Protein AF-A0A965G116-F1 (afdb_monomer)

Mean predicted aligned error: 9.64 Å

Radius of gyration: 27.13 Å; Cα contacts (8 Å, |Δi|>4): 25; chains: 1; bounding box: 24×25×74 Å

pLDDT: mean 86.56, std 10.16, range [60.5, 97.56]

Sequence (55 aa):
MKPLIFFALLFLPLIGLQAAETKKPNVLFIVADDLGYGELGCYGGNGIPTPNIDR

Secondary structure (DSSP, 8-state):
-HHHHHHHHHHGGGGG------PPPP------SS--GGGSGGGT--SS--TTT--

Structure (mmCIF, N/CA/C/O backbone):
data_AF-A0A965G116-F1
#
_entry.id   AF-A0A965G116-F1
#
loop_
_atom_site.group_PDB
_atom_site.id
_atom_site.type_symbol
_atom_site.label_atom_id
_atom_site.label_alt_id
_atom_site.label_comp_id
_atom_site.label_asym_id
_atom_site.label_entity_id
_atom_site.label_seq_id
_atom_site.pdbx_PDB_ins_code
_atom_site.Cartn_x
_atom_site.Cartn_y
_atom_site.Cartn_z
_atom_site.occupancy
_atom_site.B_iso_or_equiv
_atom_site.auth_seq_id
_atom_site.auth_comp_id
_atom_site.auth_asym_id
_atom_site.auth_atom_id
_atom_site.pdbx_PDB_model_num
ATOM 1 N N . MET A 1 1 ? -1.800 -13.290 59.952 1.00 60.50 1 MET A N 1
ATOM 2 C CA . M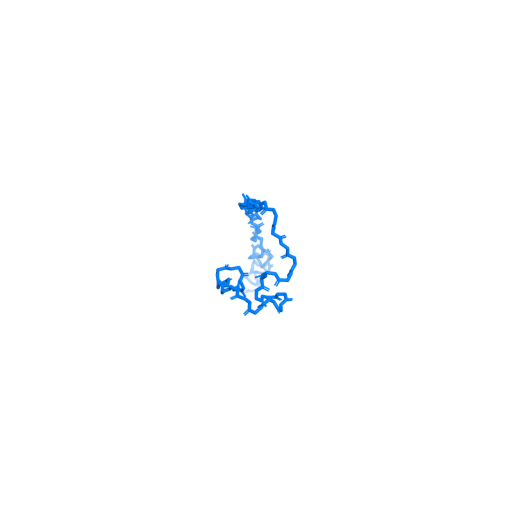ET A 1 1 ? -1.152 -13.235 58.616 1.00 60.50 1 MET A CA 1
ATOM 3 C C . MET A 1 1 ? -1.900 -14.023 57.535 1.00 60.50 1 MET A C 1
ATOM 5 O O . MET A 1 1 ? -2.049 -13.512 56.439 1.00 60.50 1 MET A O 1
ATOM 9 N N . LYS A 1 2 ? -2.442 -15.214 57.838 1.00 67.69 2 LYS A N 1
ATOM 10 C CA . LYS A 1 2 ? -3.278 -16.025 56.924 1.00 67.69 2 LYS A CA 1
ATOM 11 C C . LYS A 1 2 ? -4.476 -15.297 56.265 1.00 67.69 2 LYS A C 1
ATOM 13 O O . LYS A 1 2 ? -4.653 -15.484 55.067 1.00 67.69 2 LYS A O 1
ATOM 18 N N . PRO A 1 3 ? -5.260 -14.442 56.965 1.00 72.12 3 PRO A N 1
ATOM 19 C CA . PRO A 1 3 ? -6.384 -13.752 56.321 1.00 72.12 3 PRO A CA 1
ATOM 20 C C . PRO A 1 3 ? -5.921 -12.696 55.309 1.00 72.12 3 PRO A C 1
ATOM 22 O O . PRO A 1 3 ? -6.585 -12.484 54.304 1.00 72.12 3 PRO A O 1
ATOM 25 N N . LEU A 1 4 ? -4.749 -12.089 55.519 1.00 76.00 4 LEU A N 1
ATOM 26 C CA . LEU A 1 4 ? -4.204 -11.059 54.632 1.00 76.00 4 LEU A CA 1
ATOM 27 C C . LEU A 1 4 ? -3.796 -11.640 53.266 1.00 76.00 4 LEU A C 1
ATOM 29 O O . LEU A 1 4 ? -4.028 -11.022 52.234 1.00 76.00 4 LEU A O 1
ATOM 33 N N . ILE A 1 5 ? -3.260 -12.865 53.263 1.00 79.94 5 ILE A N 1
ATOM 34 C CA . ILE A 1 5 ? -2.928 -13.617 52.042 1.00 79.94 5 ILE A CA 1
ATOM 35 C C . ILE A 1 5 ? -4.202 -13.996 51.276 1.00 79.94 5 ILE A C 1
ATOM 37 O O . ILE A 1 5 ? -4.235 -13.914 50.052 1.00 79.94 5 ILE A O 1
ATOM 41 N N . PHE A 1 6 ? -5.264 -14.367 51.995 1.00 79.56 6 PHE A N 1
ATOM 42 C CA . PHE A 1 6 ? -6.552 -14.715 51.394 1.00 79.56 6 PHE A CA 1
ATOM 43 C C . PHE A 1 6 ? -7.198 -13.509 50.698 1.00 79.56 6 PHE A C 1
ATOM 45 O O . PHE A 1 6 ? -7.676 -13.629 49.574 1.00 79.56 6 PHE A O 1
ATOM 52 N N . PHE A 1 7 ? -7.133 -12.330 51.324 1.00 76.94 7 PHE A N 1
ATOM 53 C CA . PHE A 1 7 ? -7.570 -11.077 50.705 1.00 76.94 7 PHE A CA 1
ATOM 54 C C . PHE A 1 7 ? -6.721 -10.706 49.480 1.00 76.94 7 PHE A C 1
ATOM 56 O O . PHE A 1 7 ? -7.279 -10.335 48.453 1.00 76.94 7 PHE A O 1
ATOM 63 N N . ALA A 1 8 ? -5.395 -10.864 49.535 1.00 77.38 8 ALA A N 1
ATOM 64 C CA . ALA A 1 8 ? -4.523 -10.577 48.393 1.00 77.38 8 ALA A CA 1
ATOM 65 C C . ALA A 1 8 ? -4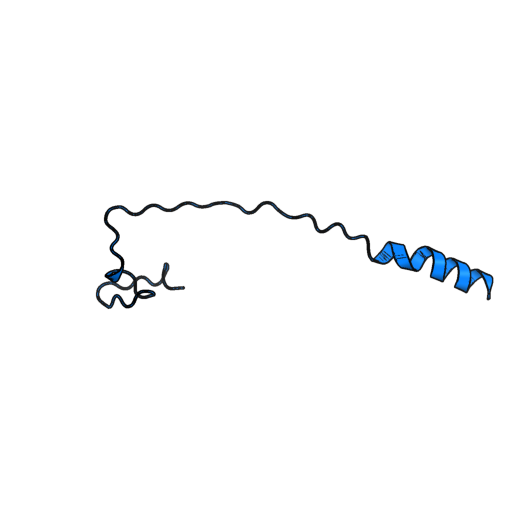.799 -11.490 47.179 1.00 77.38 8 ALA A C 1
ATOM 67 O O . ALA A 1 8 ? -4.815 -11.017 46.044 1.00 77.38 8 ALA A O 1
ATOM 68 N N . LEU A 1 9 ? -5.078 -12.780 47.409 1.00 80.50 9 LEU A N 1
ATOM 69 C CA . LEU A 1 9 ? -5.459 -13.731 46.355 1.00 80.50 9 LEU A CA 1
ATOM 70 C C . LEU A 1 9 ? -6.829 -13.417 45.738 1.00 80.50 9 LEU A C 1
ATOM 72 O O . LEU A 1 9 ? -7.017 -13.622 44.542 1.00 80.50 9 LEU A O 1
ATOM 76 N N . LEU A 1 10 ? -7.767 -12.888 46.531 1.00 81.25 10 LEU A N 1
ATOM 77 C CA . LEU A 1 10 ? -9.109 -12.529 46.065 1.00 81.25 10 LEU A CA 1
ATOM 78 C C . LEU A 1 10 ? -9.102 -11.337 45.090 1.00 81.25 10 LEU A C 1
ATOM 80 O O . LEU A 1 10 ? -9.944 -11.265 44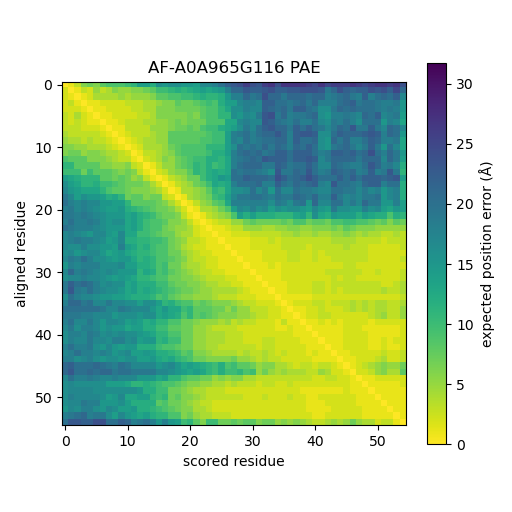.199 1.00 81.25 10 LEU A O 1
ATOM 84 N N . PHE A 1 11 ? -8.150 -10.412 45.248 1.00 72.31 11 PHE A N 1
ATOM 85 C CA . PHE A 1 11 ? -8.027 -9.205 44.418 1.00 72.31 11 PHE A CA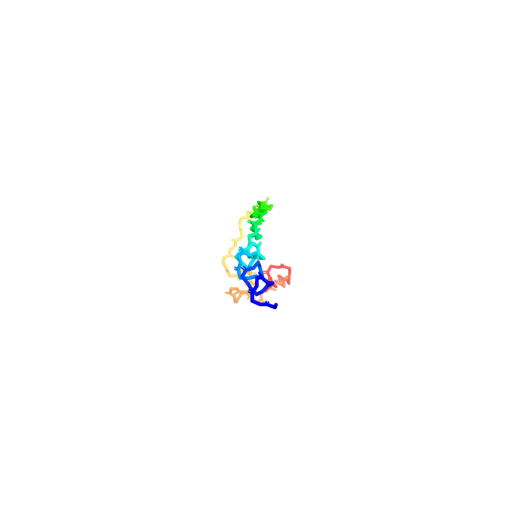 1
ATOM 86 C C . PHE A 1 11 ? -7.025 -9.334 43.257 1.00 72.31 11 PHE A C 1
ATOM 88 O O . PHE A 1 11 ? -7.006 -8.478 42.373 1.00 72.31 11 PHE A O 1
ATOM 95 N N . LEU A 1 12 ? -6.248 -10.422 43.195 1.00 77.00 12 LEU A N 1
ATOM 96 C CA . LEU A 1 12 ? -5.309 -10.713 42.106 1.00 77.00 12 LEU A CA 1
ATOM 97 C C . LEU A 1 12 ? -5.929 -10.696 40.683 1.00 77.00 12 LEU A C 1
ATOM 99 O O . LEU A 1 12 ? -5.271 -10.181 39.777 1.00 77.00 12 LEU A O 1
ATOM 103 N N . PRO A 1 13 ? -7.167 -11.184 40.436 1.00 73.75 13 PRO A N 1
ATOM 104 C CA . PRO A 1 13 ? -7.731 -11.195 39.083 1.00 73.75 13 PRO A CA 1
ATOM 105 C C . PRO A 1 13 ? -8.228 -9.822 38.596 1.00 73.75 13 PRO A C 1
ATOM 107 O O . PRO A 1 13 ? -8.500 -9.674 37.406 1.00 73.75 13 PRO A O 1
ATOM 110 N N . LEU A 1 14 ? -8.324 -8.800 39.461 1.00 69.88 14 LEU A N 1
ATOM 111 C CA . LEU A 1 14 ? -8.791 -7.464 39.055 1.00 69.88 14 LEU A CA 1
ATOM 112 C C . LEU A 1 14 ? -7.725 -6.639 38.315 1.00 69.88 14 LEU A C 1
ATOM 114 O O . LEU A 1 14 ? -8.070 -5.688 37.622 1.00 69.88 14 LEU A O 1
ATOM 118 N N . ILE A 1 15 ? -6.445 -7.002 38.425 1.00 73.81 15 ILE A N 1
ATOM 119 C CA . ILE A 1 15 ? -5.330 -6.231 37.848 1.00 73.81 15 ILE A CA 1
ATOM 120 C C . ILE A 1 15 ? -5.286 -6.360 36.308 1.00 73.81 15 ILE A C 1
ATOM 122 O O . ILE A 1 15 ? -4.716 -5.511 35.630 1.00 73.81 15 ILE A O 1
ATOM 126 N N . GLY A 1 16 ? -5.921 -7.393 35.740 1.00 72.31 16 GLY A N 1
ATOM 127 C CA . GLY A 1 16 ? -5.890 -7.687 34.302 1.00 72.31 16 GLY A CA 1
ATOM 128 C C . GLY A 1 16 ? -7.071 -7.165 33.475 1.00 72.31 16 GLY A C 1
ATOM 129 O O . GLY A 1 16 ? -7.049 -7.320 32.256 1.00 72.31 16 GLY A O 1
ATOM 130 N N . LEU A 1 17 ? -8.103 -6.562 34.081 1.00 71.56 17 LEU A N 1
ATOM 131 C CA . LEU A 1 17 ? -9.271 -6.045 33.347 1.00 71.56 17 LEU A CA 1
ATOM 132 C C . LEU A 1 17 ? -9.002 -4.645 32.771 1.00 71.56 17 LEU A C 1
ATOM 134 O O . LEU A 1 17 ? -9.704 -3.680 33.066 1.00 71.56 17 LEU A O 1
ATOM 138 N N . GLN A 1 18 ? -7.988 -4.521 31.918 1.00 74.69 18 GLN A N 1
ATOM 139 C CA . GLN A 1 18 ? -7.883 -3.355 31.049 1.00 74.69 18 GLN A CA 1
ATOM 140 C C . GLN A 1 18 ? -8.585 -3.679 29.733 1.00 74.69 18 GLN A C 1
ATOM 142 O O . GLN A 1 18 ? -8.063 -4.416 28.898 1.00 74.69 18 GLN A O 1
ATOM 147 N N . ALA A 1 19 ? -9.797 -3.149 29.558 1.00 73.88 19 ALA A N 1
ATOM 148 C CA . ALA A 1 19 ? -10.485 -3.217 28.279 1.00 73.88 19 ALA A CA 1
ATOM 149 C C . ALA A 1 19 ? -9.635 -2.467 27.245 1.00 73.88 19 ALA A C 1
ATOM 151 O O . ALA A 1 19 ? -9.451 -1.253 27.341 1.00 73.88 19 ALA A O 1
ATOM 152 N N . ALA A 1 20 ? -9.080 -3.198 26.279 1.00 76.19 20 ALA A N 1
ATOM 153 C CA . ALA A 1 20 ? -8.403 -2.594 25.147 1.00 76.19 20 ALA A CA 1
ATOM 154 C C . ALA A 1 20 ? -9.454 -1.848 24.318 1.00 76.19 20 ALA A C 1
ATOM 156 O O . ALA A 1 20 ? -10.202 -2.449 23.544 1.00 76.19 20 ALA A O 1
ATOM 157 N N . GLU A 1 21 ? -9.549 -0.534 24.516 1.00 78.38 21 GLU A N 1
ATOM 158 C CA . GLU A 1 21 ? -10.376 0.317 23.676 1.00 78.38 21 GLU A CA 1
ATOM 159 C C . GLU A 1 21 ? -9.813 0.248 22.255 1.00 78.38 21 GLU A C 1
ATOM 161 O O . GLU A 1 21 ? -8.748 0.789 21.947 1.00 78.38 21 GLU A O 1
ATOM 166 N N . THR A 1 22 ? -10.509 -0.486 21.389 1.00 84.06 22 THR A N 1
ATOM 167 C CA . THR A 1 22 ? -10.121 -0.597 19.987 1.00 84.06 22 THR A CA 1
ATOM 168 C C . THR A 1 22 ? -10.473 0.725 19.326 1.00 84.06 22 THR A C 1
ATOM 170 O O . THR A 1 22 ? -11.614 0.951 18.917 1.00 84.06 22 THR A O 1
ATOM 173 N N . LYS A 1 23 ? -9.502 1.640 19.274 1.00 89.06 23 LYS A N 1
ATOM 174 C CA . LYS A 1 23 ? -9.672 2.911 18.574 1.00 89.06 23 LYS A CA 1
ATOM 175 C C . LYS A 1 23 ? -10.004 2.619 17.116 1.00 89.06 23 LYS A C 1
ATOM 177 O O . LYS A 1 23 ? -9.300 1.858 16.453 1.00 89.06 23 LYS A O 1
ATOM 182 N N . LYS A 1 24 ? -11.078 3.231 16.621 1.00 91.00 24 LYS A N 1
ATOM 183 C CA . LYS A 1 24 ? -11.422 3.146 15.201 1.00 91.00 24 LYS A CA 1
ATOM 184 C C . LYS A 1 24 ? -10.302 3.813 14.391 1.00 91.00 24 LYS A C 1
ATOM 186 O O . LYS A 1 24 ? -9.892 4.916 14.761 1.00 91.00 24 LYS A O 1
ATOM 191 N N . PRO A 1 25 ? -9.795 3.176 13.324 1.00 94.50 25 PRO A N 1
ATOM 192 C CA . PRO A 1 25 ? -8.811 3.814 12.464 1.00 94.50 25 PRO A CA 1
ATOM 193 C C . PRO A 1 25 ? -9.456 4.972 11.692 1.00 94.50 25 PRO A C 1
ATOM 195 O O . PRO A 1 25 ? -10.643 4.931 11.365 1.00 94.50 25 PRO A O 1
ATOM 198 N N . ASN A 1 26 ? -8.658 5.987 11.367 1.00 95.94 26 ASN A N 1
ATOM 199 C CA . ASN A 1 26 ? -9.027 6.958 10.340 1.00 95.94 26 ASN A CA 1
ATOM 200 C C . ASN A 1 26 ? -8.791 6.324 8.963 1.00 95.94 26 ASN A C 1
ATOM 202 O O . ASN A 1 26 ? -7.812 5.599 8.786 1.00 95.94 26 ASN A O 1
ATOM 206 N N . VAL A 1 27 ? -9.653 6.612 7.990 1.00 95.94 27 VAL A N 1
ATOM 207 C CA . VAL A 1 27 ? -9.510 6.116 6.614 1.00 95.94 27 VAL A CA 1
ATOM 208 C C . VAL A 1 27 ? -9.189 7.290 5.696 1.00 95.94 27 VAL A C 1
ATOM 210 O O . VAL A 1 27 ? -9.966 8.239 5.618 1.00 95.94 27 VAL A O 1
ATOM 213 N N . LEU A 1 28 ? -8.054 7.213 4.998 1.00 96.56 28 LEU A N 1
ATOM 214 C CA . LEU A 1 28 ? -7.680 8.119 3.913 1.00 96.56 28 LEU A CA 1
ATOM 215 C C . LEU A 1 28 ? -7.660 7.317 2.611 1.00 96.56 28 LEU A C 1
ATOM 217 O O . LEU A 1 28 ? -6.917 6.346 2.499 1.00 96.56 28 LEU A O 1
ATOM 221 N N . PHE A 1 29 ? -8.479 7.719 1.642 1.00 97.50 29 PHE A N 1
ATOM 222 C CA . PHE A 1 29 ? -8.538 7.098 0.323 1.00 97.50 29 PHE A CA 1
ATOM 223 C C . PHE A 1 29 ? -7.983 8.069 -0.716 1.00 97.50 29 PHE A C 1
ATOM 225 O O . PHE A 1 29 ? -8.481 9.187 -0.845 1.00 97.50 29 PHE A O 1
ATOM 232 N N . ILE A 1 30 ? -6.934 7.650 -1.420 1.00 96.44 30 ILE A N 1
ATOM 233 C CA . ILE A 1 30 ? -6.254 8.442 -2.447 1.00 96.44 30 ILE A CA 1
ATOM 234 C C . ILE A 1 30 ? -6.476 7.737 -3.783 1.00 96.44 30 ILE A C 1
ATOM 236 O O . ILE A 1 30 ? -6.204 6.545 -3.899 1.00 96.44 30 ILE A O 1
ATOM 240 N N . VAL A 1 31 ? -6.969 8.477 -4.775 1.00 97.00 31 VAL A N 1
ATOM 241 C CA . VAL A 1 31 ? -7.162 7.996 -6.148 1.00 97.00 31 VAL A CA 1
ATOM 242 C C . VAL A 1 31 ? -6.248 8.796 -7.059 1.00 97.00 31 VAL A C 1
ATOM 244 O O . VAL A 1 31 ? -6.233 10.024 -6.992 1.00 97.00 31 VAL A O 1
ATOM 247 N N . ALA A 1 32 ? -5.502 8.089 -7.898 1.00 95.88 32 ALA A N 1
ATOM 248 C CA . ALA A 1 32 ? -4.747 8.660 -8.999 1.00 95.88 32 ALA A CA 1
ATOM 249 C C . ALA A 1 32 ? -5.340 8.128 -10.305 1.00 95.88 32 ALA A C 1
ATOM 251 O O . ALA A 1 32 ? -5.617 6.932 -10.408 1.00 95.88 32 ALA A O 1
ATOM 252 N N . ASP A 1 33 ? -5.564 9.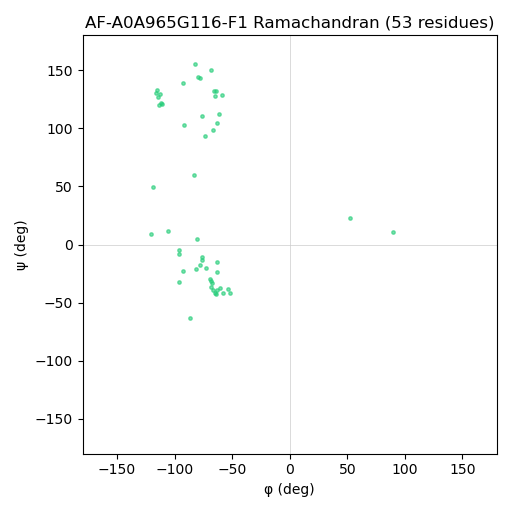024 -11.260 1.00 97.56 33 ASP A N 1
ATOM 253 C CA . ASP A 1 33 ? -5.991 8.660 -12.608 1.00 97.56 33 ASP A CA 1
ATOM 254 C C . ASP A 1 33 ? -4.781 8.182 -13.420 1.00 97.56 33 ASP A C 1
ATOM 256 O O . ASP A 1 33 ? -3.677 8.691 -13.217 1.00 97.56 33 ASP A O 1
ATOM 260 N N . ASP A 1 34 ? -4.986 7.194 -14.290 1.00 95.62 34 ASP A N 1
ATOM 261 C CA . ASP A 1 34 ? -3.973 6.638 -15.203 1.00 95.62 34 ASP A CA 1
ATOM 262 C C . ASP A 1 34 ? -2.628 6.190 -14.579 1.00 95.62 34 ASP A C 1
ATOM 264 O O . ASP A 1 34 ? -1.630 6.060 -15.284 1.00 95.62 34 ASP A O 1
ATOM 268 N N . LEU A 1 35 ? -2.582 5.878 -13.277 1.00 94.75 35 LEU A N 1
ATOM 269 C CA . LEU A 1 35 ? -1.363 5.375 -12.632 1.00 94.75 35 LEU A CA 1
ATOM 270 C C . LEU A 1 35 ? -1.109 3.898 -12.986 1.00 94.75 35 LEU A C 1
ATOM 272 O O . LEU A 1 35 ? -1.817 2.991 -12.532 1.00 94.75 35 LEU A O 1
ATOM 276 N N . GLY A 1 36 ? -0.065 3.652 -13.773 1.00 91.19 36 GLY A N 1
ATOM 277 C CA . GLY A 1 36 ? 0.374 2.325 -14.191 1.00 91.19 36 GLY A CA 1
ATOM 278 C C . GLY A 1 36 ? 1.244 1.608 -13.151 1.00 91.19 36 GLY A C 1
ATOM 279 O O . GLY A 1 36 ? 1.950 2.215 -12.352 1.00 91.19 36 GLY A O 1
ATOM 280 N N . TYR A 1 37 ? 1.265 0.271 -13.198 1.00 88.25 37 TYR A N 1
ATOM 281 C CA . TYR A 1 37 ? 2.044 -0.550 -12.254 1.00 88.25 37 TYR A CA 1
ATOM 282 C C . TYR A 1 37 ? 3.558 -0.277 -12.308 1.00 88.25 37 TYR A C 1
ATOM 284 O O . TYR A 1 37 ? 4.224 -0.271 -11.280 1.00 88.25 37 TYR A O 1
ATOM 292 N N . GLY A 1 38 ? 4.108 -0.030 -13.501 1.00 92.75 38 GLY A N 1
ATOM 293 C CA . GLY A 1 38 ? 5.545 0.192 -13.706 1.00 92.75 38 GLY A CA 1
ATOM 294 C C . GLY A 1 38 ? 6.037 1.602 -13.370 1.00 92.75 38 GLY A C 1
ATOM 295 O O . GLY A 1 38 ? 7.195 1.911 -13.643 1.00 92.75 38 GLY A O 1
ATOM 296 N N . GLU A 1 39 ? 5.173 2.467 -12.837 1.00 94.25 39 GLU A N 1
ATOM 297 C CA . GLU A 1 39 ? 5.502 3.873 -12.579 1.00 94.25 39 GLU A CA 1
ATOM 298 C C . GLU A 1 39 ? 6.028 4.116 -11.161 1.00 94.25 39 GLU A C 1
ATOM 300 O 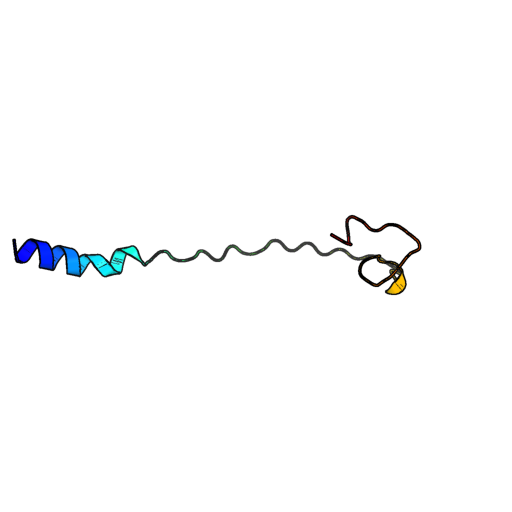O . GLU A 1 39 ? 6.755 5.084 -10.946 1.00 94.25 39 GLU A O 1
ATOM 305 N N . LEU A 1 40 ? 5.712 3.233 -10.208 1.00 95.88 40 LEU A N 1
ATOM 306 C CA . LEU A 1 40 ? 6.159 3.354 -8.820 1.00 95.88 40 LEU A CA 1
ATOM 307 C C . LEU A 1 40 ? 7.470 2.598 -8.586 1.00 95.88 40 LEU A C 1
ATOM 309 O O . LEU A 1 40 ? 7.635 1.454 -9.026 1.00 95.88 40 LEU A O 1
ATOM 313 N N . GLY A 1 41 ? 8.375 3.208 -7.822 1.00 95.31 41 GLY A N 1
ATOM 314 C CA . GLY A 1 41 ? 9.663 2.620 -7.453 1.00 95.31 41 GLY A CA 1
ATOM 315 C C . GLY A 1 41 ? 9.524 1.288 -6.716 1.00 95.31 41 GLY A C 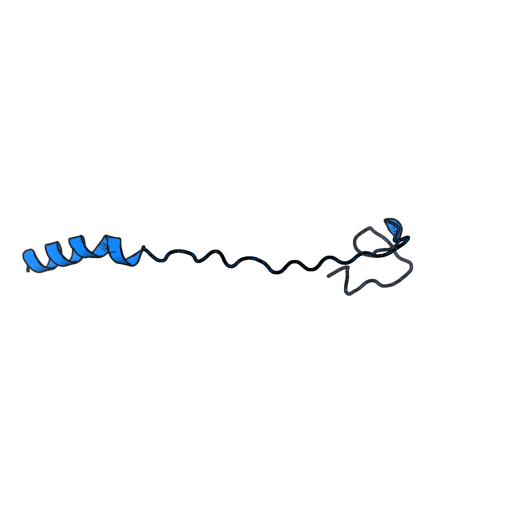1
ATOM 316 O O . GLY A 1 41 ? 10.215 0.319 -7.037 1.00 95.31 41 GLY A O 1
ATOM 317 N N . CYS A 1 42 ? 8.564 1.192 -5.794 1.00 94.12 42 CYS A N 1
ATOM 318 C CA . CYS A 1 42 ? 8.272 -0.033 -5.043 1.00 94.12 42 CYS A CA 1
ATOM 319 C C . CYS A 1 42 ? 7.783 -1.212 -5.910 1.00 94.12 42 CYS A C 1
ATOM 321 O O . CYS A 1 42 ? 7.843 -2.358 -5.463 1.00 94.12 42 CYS A O 1
ATOM 323 N N . TYR A 1 43 ? 7.375 -0.955 -7.157 1.00 94.62 43 TYR A N 1
ATOM 324 C CA . TYR A 1 43 ? 7.015 -1.973 -8.151 1.00 94.62 43 TYR A CA 1
ATOM 325 C C . TYR A 1 43 ? 8.072 -2.156 -9.256 1.00 94.62 43 TYR A C 1
ATOM 327 O O . TYR A 1 43 ? 7.830 -2.851 -10.242 1.00 94.62 43 TYR A O 1
ATOM 335 N N . GLY A 1 44 ? 9.268 -1.579 -9.091 1.00 93.56 44 GLY A N 1
ATOM 336 C CA . GLY A 1 44 ? 10.373 -1.695 -10.048 1.00 93.56 44 GLY A CA 1
ATOM 337 C C . GLY A 1 44 ? 10.389 -0.622 -11.139 1.00 93.56 44 GLY A C 1
ATOM 338 O O . GLY A 1 44 ? 11.157 -0.744 -12.097 1.00 93.56 44 GLY A O 1
ATOM 339 N N . GLY A 1 45 ? 9.571 0.427 -11.007 1.00 94.94 45 GLY A N 1
ATOM 340 C CA . GLY A 1 45 ? 9.655 1.622 -11.841 1.00 94.94 45 GLY A CA 1
ATOM 341 C C . GLY A 1 45 ? 10.960 2.381 -11.600 1.00 94.94 45 GLY A C 1
ATOM 342 O O . GLY A 1 45 ? 11.343 2.632 -10.464 1.00 94.94 45 GLY A O 1
ATOM 343 N N . ASN A 1 46 ? 11.659 2.758 -12.673 1.00 91.44 46 ASN A N 1
ATOM 344 C CA . ASN A 1 46 ? 12.955 3.455 -12.592 1.00 91.44 46 ASN A CA 1
ATOM 345 C C . ASN A 1 46 ? 12.946 4.833 -13.281 1.00 91.44 46 ASN A C 1
ATOM 347 O O . ASN A 1 46 ? 14.002 5.424 -13.491 1.00 91.44 46 ASN A O 1
ATOM 351 N N . GLY A 1 47 ? 11.769 5.319 -13.689 1.00 89.12 47 GLY A N 1
ATOM 352 C CA . GLY A 1 47 ? 11.620 6.570 -14.437 1.00 89.12 47 GLY A CA 1
ATOM 353 C C . GLY A 1 47 ? 11.523 7.803 -13.539 1.00 89.12 47 GLY A C 1
ATOM 354 O O . GLY A 1 47 ? 12.380 8.682 -13.592 1.00 89.12 47 GLY A O 1
ATOM 355 N N . ILE A 1 48 ? 10.468 7.873 -12.721 1.00 92.00 48 ILE A N 1
ATOM 356 C CA . ILE A 1 48 ? 10.149 9.029 -11.873 1.00 92.00 48 ILE A CA 1
ATOM 357 C C . ILE A 1 48 ? 10.314 8.625 -10.400 1.00 92.00 48 ILE A C 1
ATOM 359 O O . ILE A 1 48 ? 9.747 7.614 -9.996 1.00 92.00 48 ILE A O 1
ATOM 363 N N . PRO A 1 49 ? 11.054 9.387 -9.572 1.00 94.75 49 PRO A N 1
ATOM 364 C CA . PRO A 1 49 ? 11.147 9.104 -8.140 1.00 94.75 49 PRO A CA 1
ATOM 365 C C . PRO A 1 49 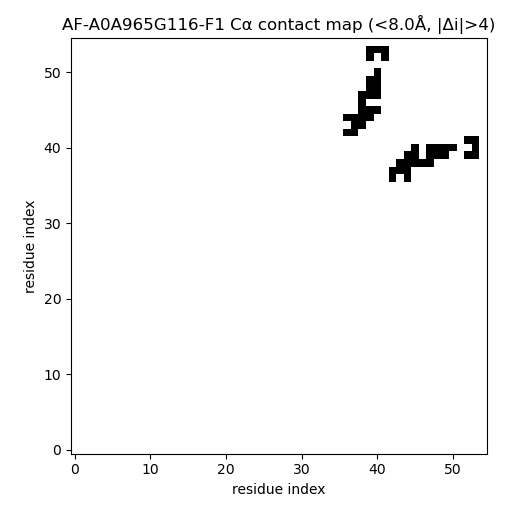? 9.796 9.267 -7.423 1.00 94.75 49 PRO A C 1
ATOM 367 O O . PRO A 1 49 ? 9.194 10.342 -7.477 1.00 94.75 49 PRO A O 1
ATOM 370 N N . THR A 1 50 ? 9.369 8.248 -6.669 1.00 96.81 50 THR A N 1
ATOM 371 C CA . THR A 1 50 ? 8.097 8.227 -5.914 1.00 96.81 50 THR A CA 1
ATOM 372 C C . THR A 1 50 ? 8.287 8.079 -4.392 1.00 9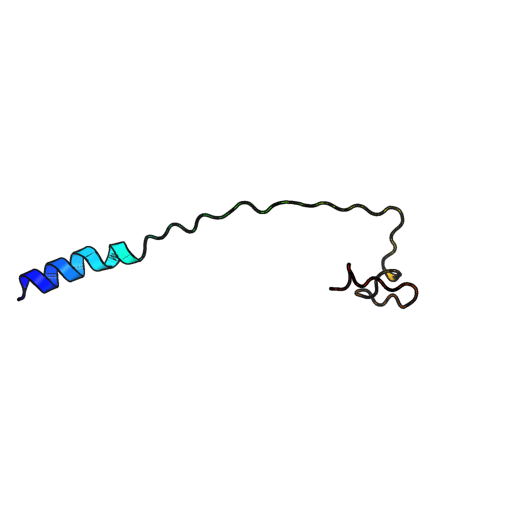6.81 50 THR A C 1
ATOM 374 O O . THR A 1 50 ? 7.598 7.287 -3.747 1.00 96.81 50 THR A O 1
ATOM 377 N N . PRO A 1 51 ? 9.157 8.883 -3.742 1.00 96.62 51 PRO A N 1
ATOM 378 C CA . PRO A 1 51 ? 9.649 8.613 -2.384 1.00 96.62 51 PRO A CA 1
ATOM 379 C C . PRO A 1 51 ? 8.578 8.623 -1.280 1.00 96.62 51 PRO A C 1
ATOM 381 O O . PRO A 1 51 ? 8.791 8.034 -0.225 1.00 96.62 51 PRO A O 1
ATOM 384 N N . ASN A 1 52 ? 7.445 9.303 -1.489 1.00 96.88 52 ASN A N 1
ATOM 385 C CA . ASN A 1 52 ? 6.338 9.320 -0.523 1.00 96.88 52 ASN A CA 1
ATOM 386 C C . ASN A 1 52 ? 5.432 8.082 -0.625 1.00 96.88 52 ASN A C 1
ATOM 388 O O . ASN A 1 52 ? 4.706 7.804 0.322 1.00 96.88 52 ASN A O 1
ATOM 392 N N . ILE A 1 53 ? 5.451 7.382 -1.765 1.00 95.56 53 ILE A N 1
ATOM 393 C CA . ILE A 1 53 ? 4.689 6.146 -2.004 1.00 95.56 53 ILE A CA 1
ATOM 394 C C . ILE A 1 53 ? 5.572 4.920 -1.731 1.00 95.56 53 ILE A C 1
ATOM 396 O O . ILE A 1 53 ? 5.077 3.900 -1.267 1.00 95.56 53 ILE A O 1
ATOM 400 N N . ASP A 1 54 ? 6.880 5.029 -1.980 1.00 94.56 54 ASP A N 1
ATOM 401 C CA . ASP A 1 54 ? 7.839 3.930 -1.804 1.00 94.56 54 ASP A CA 1
ATOM 402 C C . ASP A 1 54 ? 8.216 3.647 -0.334 1.00 94.56 54 ASP A C 1
ATOM 404 O O . ASP A 1 54 ? 8.856 2.631 -0.059 1.00 94.56 54 ASP A O 1
ATOM 408 N N . ARG A 1 55 ? 7.880 4.552 0.596 1.00 91.00 55 ARG A N 1
ATOM 409 C CA . ARG A 1 55 ? 8.221 4.474 2.028 1.00 91.00 55 ARG A CA 1
ATOM 410 C C . ARG A 1 55 ? 7.188 3.705 2.849 1.00 91.00 55 ARG A C 1
ATOM 412 O O . ARG A 1 55 ? 5.981 3.951 2.655 1.00 91.00 55 ARG A O 1
#

Solvent-accessible surface area (backbone atoms only — not comparable to full-atom values): 3883 Å² total; per-residue (Å²): 112,72,67,59,55,52,54,53,61,71,54,57,75,66,80,70,75,70,78,79,77,79,74,79,80,86,86,84,87,86,86,72,82,91,74,55,72,63,53,37,44,78,63,72,16,86,83,52,92,39,72,86,76,58,103

Foldseek 3Di:
DVVVVVVVVVCVVVVPPDDPPPDDDDDDDDDDPPDDQLCAVCSVNDDDDDPVVND